Protein AF-S7VI00-F1 (afdb_monomer_lite)

Sequence (117 aa):
MAYRNYVTNAVLELLEKEERNSQISEIVELGINHEQQHQELLVYDIKYILGNQPTFPKYGDSFGTKAEKTIEEWLEVSEGIKQIGFAGDGFSYDNELGKHRVFLEPYSISKKPCDQC

pLDDT: mean 91.1, std 9.56, range [43.72, 98.31]

Structure (mmCIF, N/CA/C/O backbone):
data_AF-S7VI00-F1
#
_entry.id   AF-S7VI00-F1
#
loop_
_atom_site.group_PDB
_atom_site.id
_atom_site.type_symbol
_atom_site.label_atom_id
_atom_site.label_alt_id
_atom_site.label_comp_id
_atom_site.label_asym_id
_atom_site.label_entity_id
_atom_site.label_seq_id
_atom_site.pdbx_PDB_ins_code
_atom_site.Cartn_x
_atom_site.Cartn_y
_atom_site.Cartn_z
_atom_site.occupancy
_atom_site.B_iso_or_equiv
_atom_site.auth_seq_id
_atom_site.auth_comp_id
_atom_site.auth_asym_id
_atom_site.auth_atom_id
_atom_site.pdbx_PDB_model_num
ATOM 1 N N . MET A 1 1 ? 8.977 17.157 15.064 1.00 87.81 1 MET A N 1
ATOM 2 C CA . MET A 1 1 ? 8.589 15.985 15.885 1.00 87.81 1 MET A CA 1
ATOM 3 C C . MET A 1 1 ? 7.469 16.251 16.889 1.00 87.81 1 MET A C 1
ATOM 5 O O . MET A 1 1 ? 6.670 15.349 17.076 1.00 87.81 1 MET A O 1
ATOM 9 N N . ALA A 1 2 ? 7.346 17.441 17.500 1.00 96.62 2 ALA A N 1
ATOM 10 C CA . ALA A 1 2 ? 6.310 17.714 18.513 1.00 96.62 2 ALA A CA 1
ATOM 11 C C . ALA A 1 2 ? 4.873 17.350 18.077 1.00 96.62 2 ALA A C 1
ATOM 13 O O . ALA A 1 2 ? 4.152 16.716 18.839 1.00 96.62 2 ALA A O 1
ATOM 14 N N . TYR A 1 3 ? 4.495 17.670 16.833 1.00 97.38 3 TYR A N 1
ATOM 15 C CA . TYR A 1 3 ? 3.190 17.299 16.273 1.00 97.38 3 TYR A CA 1
ATOM 16 C C . TYR A 1 3 ? 2.974 15.778 16.205 1.00 97.38 3 TYR A C 1
ATOM 18 O O . TYR A 1 3 ? 1.966 15.294 16.708 1.00 97.38 3 TYR A O 1
ATOM 26 N N . ARG A 1 4 ? 3.938 15.016 15.659 1.00 96.94 4 ARG A N 1
ATOM 27 C CA . ARG A 1 4 ? 3.843 13.545 15.584 1.00 96.94 4 ARG A CA 1
ATOM 28 C C . ARG A 1 4 ? 3.681 12.935 16.972 1.00 96.94 4 ARG A C 1
ATOM 30 O O . ARG A 1 4 ? 2.772 12.147 17.170 1.00 96.94 4 ARG A O 1
ATOM 37 N N . ASN A 1 5 ? 4.493 13.366 17.937 1.00 97.81 5 ASN A N 1
ATOM 38 C CA . ASN A 1 5 ? 4.416 12.857 19.309 1.00 97.81 5 ASN A CA 1
ATOM 39 C C . ASN A 1 5 ? 3.051 13.141 19.951 1.00 97.81 5 ASN A C 1
ATOM 41 O O . ASN A 1 5 ? 2.483 12.265 20.594 1.00 97.81 5 ASN A O 1
ATOM 45 N N . TYR A 1 6 ? 2.518 14.351 19.758 1.00 98.31 6 TYR A N 1
ATOM 46 C CA . TYR A 1 6 ? 1.193 14.716 20.255 1.00 98.31 6 TYR A CA 1
ATOM 47 C C . TYR A 1 6 ? 0.094 13.828 19.655 1.00 98.31 6 TYR A C 1
ATOM 49 O O . TYR A 1 6 ? -0.696 13.255 20.401 1.00 98.31 6 TYR A O 1
ATOM 57 N N . VAL A 1 7 ? 0.078 13.666 18.326 1.00 97.56 7 VAL A N 1
ATOM 58 C CA . VAL A 1 7 ? -0.916 12.830 17.635 1.00 97.56 7 VAL A CA 1
ATOM 59 C C . VAL A 1 7 ? -0.788 11.366 18.052 1.00 97.56 7 VAL A C 1
ATOM 61 O O . VAL A 1 7 ? -1.797 10.743 18.356 1.00 97.56 7 VAL A O 1
ATOM 64 N N . THR A 1 8 ? 0.431 10.825 18.130 1.00 96.75 8 THR A N 1
ATOM 65 C CA . THR A 1 8 ? 0.669 9.447 18.582 1.00 96.75 8 THR A CA 1
ATOM 66 C C . THR A 1 8 ? 0.100 9.212 19.976 1.00 96.75 8 THR A C 1
ATOM 68 O O . THR A 1 8 ? -0.644 8.256 20.160 1.00 96.75 8 THR A O 1
ATOM 71 N N . ASN A 1 9 ? 0.382 10.094 20.937 1.00 97.69 9 ASN A N 1
ATOM 72 C CA . ASN A 1 9 ? -0.144 9.943 22.293 1.00 97.69 9 ASN A CA 1
ATOM 73 C C . ASN A 1 9 ? -1.678 10.012 22.317 1.00 97.69 9 ASN A C 1
ATOM 75 O O . ASN A 1 9 ? -2.312 9.180 22.955 1.00 97.69 9 ASN A O 1
ATOM 79 N N . ALA A 1 10 ? -2.280 10.945 21.572 1.00 97.31 10 ALA A N 1
ATOM 80 C CA . ALA A 1 10 ? -3.734 11.067 21.496 1.00 97.31 10 ALA A CA 1
ATOM 81 C C . ALA A 1 10 ? -4.404 9.833 20.860 1.00 97.31 10 ALA A C 1
ATOM 83 O O . ALA A 1 10 ? -5.457 9.402 21.324 1.00 97.31 10 ALA A O 1
ATOM 84 N N . VAL A 1 11 ? -3.794 9.245 19.823 1.00 95.75 11 VAL A N 1
ATOM 85 C CA . VAL A 1 11 ? -4.288 8.010 19.189 1.00 95.75 11 VAL A CA 1
ATOM 86 C C . VAL A 1 11 ? -4.160 6.818 20.138 1.00 95.75 11 VAL A C 1
ATOM 88 O O . VAL A 1 11 ? -5.091 6.025 20.226 1.00 95.75 11 VAL A O 1
ATOM 91 N N . LEU A 1 12 ? -3.057 6.704 20.884 1.00 96.06 12 LEU A N 1
ATOM 92 C CA . LEU A 1 12 ? -2.889 5.648 21.888 1.00 96.06 12 LEU A CA 1
ATOM 93 C C . LEU A 1 12 ? -3.945 5.756 22.997 1.00 96.06 12 LEU A C 1
ATOM 95 O O . LEU A 1 12 ? -4.623 4.775 23.284 1.00 96.06 12 LEU A O 1
ATOM 99 N N . GLU A 1 13 ? -4.158 6.953 23.551 1.00 96.81 13 GLU A N 1
ATOM 100 C CA . GLU A 1 13 ? -5.208 7.185 24.551 1.00 96.81 13 GLU A CA 1
ATOM 101 C C . GLU A 1 13 ? -6.617 6.886 24.014 1.00 96.81 13 GLU A C 1
ATOM 103 O O . GLU A 1 13 ? -7.478 6.413 24.757 1.00 96.81 13 GLU A O 1
ATOM 108 N N . LEU A 1 14 ? -6.879 7.184 22.736 1.00 95.69 14 LEU A N 1
ATOM 109 C CA . LEU A 1 14 ? -8.150 6.867 22.084 1.00 95.69 14 LEU A CA 1
ATOM 110 C C . LEU A 1 14 ? -8.355 5.351 21.985 1.00 95.69 14 LEU A C 1
ATOM 112 O O . LEU A 1 14 ? -9.430 4.865 22.326 1.00 95.69 14 LEU A O 1
ATOM 116 N N . LEU A 1 15 ? -7.328 4.615 21.555 1.00 94.56 15 LEU A N 1
ATOM 117 C CA . LEU A 1 15 ? -7.378 3.158 21.425 1.00 94.56 15 LEU A CA 1
ATOM 118 C C . LEU A 1 15 ? -7.571 2.461 22.777 1.00 94.56 15 LEU A C 1
ATOM 120 O O . LEU A 1 15 ? -8.304 1.480 22.850 1.00 94.56 15 LEU A O 1
ATOM 124 N N . GLU A 1 16 ? -6.972 2.984 23.850 1.00 94.38 16 GLU A N 1
ATOM 125 C CA . GLU A 1 16 ? -7.185 2.471 25.210 1.00 94.38 16 GLU A CA 1
ATOM 126 C C . GLU A 1 16 ? -8.624 2.690 25.701 1.00 94.38 16 GLU A C 1
ATOM 128 O O . GLU A 1 16 ? -9.198 1.824 26.359 1.00 94.38 16 GLU A O 1
ATOM 133 N N . LYS A 1 17 ? -9.226 3.847 25.396 1.00 94.75 17 LYS A N 1
ATOM 134 C CA . LYS A 1 17 ? -10.591 4.182 25.838 1.00 94.75 17 LYS A CA 1
ATOM 135 C C . LYS A 1 17 ? -11.670 3.467 25.028 1.00 94.75 17 LYS A C 1
ATOM 137 O O . LYS A 1 17 ? -12.690 3.075 25.588 1.00 94.75 17 LYS A O 1
ATOM 142 N N . GLU A 1 18 ? -11.452 3.304 23.728 1.00 93.25 18 GLU A N 1
ATOM 143 C CA . GLU A 1 18 ? -12.441 2.807 22.767 1.00 93.25 18 GLU A CA 1
ATOM 144 C C . GLU A 1 18 ? -12.084 1.411 22.224 1.00 93.25 18 GLU A C 1
ATOM 146 O O . GLU A 1 18 ? -12.421 1.075 21.092 1.00 93.25 18 GLU A O 1
ATOM 151 N N . GLU A 1 19 ? -11.423 0.570 23.027 1.00 84.06 19 GLU A N 1
ATOM 152 C CA . GLU A 1 19 ? -10.858 -0.734 22.621 1.00 84.06 19 GLU A CA 1
ATOM 153 C C . GLU A 1 19 ? -11.841 -1.649 21.855 1.00 84.06 19 GLU A C 1
ATOM 155 O O . GLU A 1 19 ? -11.441 -2.445 21.010 1.00 84.06 19 GLU A O 1
ATOM 160 N N . ARG A 1 20 ? -13.149 -1.546 22.128 1.00 87.88 20 ARG A N 1
ATOM 161 C CA . ARG A 1 20 ? -14.193 -2.392 21.514 1.00 87.88 20 ARG A CA 1
ATOM 162 C C . ARG A 1 20 ? -14.878 -1.760 20.300 1.00 87.88 20 ARG A C 1
ATOM 164 O O . ARG A 1 20 ? -15.837 -2.332 19.783 1.00 87.88 20 ARG A O 1
ATOM 171 N N . ASN A 1 21 ? -14.440 -0.582 19.870 1.00 93.00 21 ASN A N 1
ATOM 172 C CA . ASN A 1 21 ? -15.029 0.136 18.751 1.00 93.00 21 ASN A CA 1
ATOM 173 C C . ASN A 1 21 ? -14.341 -0.256 17.435 1.00 93.00 21 ASN A C 1
ATOM 175 O O . ASN A 1 21 ? -13.300 0.296 17.077 1.00 93.00 21 ASN A O 1
ATOM 179 N N . SER A 1 22 ? -14.950 -1.187 16.694 1.00 91.25 22 SER A N 1
ATOM 180 C CA . SER A 1 22 ? -14.385 -1.693 15.435 1.00 91.25 22 SER A CA 1
ATOM 181 C C . SER A 1 22 ? -14.162 -0.600 14.389 1.00 91.25 22 SER A C 1
ATOM 183 O O . SER A 1 22 ? -13.176 -0.659 13.665 1.00 91.25 22 SER A O 1
ATOM 185 N N . GLN A 1 23 ? -15.004 0.438 14.349 1.00 94.50 23 GLN A N 1
ATOM 186 C CA . GLN A 1 23 ? -14.854 1.532 13.383 1.00 94.50 23 GLN A CA 1
ATOM 187 C C . GLN A 1 23 ? -13.558 2.317 13.607 1.00 94.50 23 GLN A C 1
ATOM 189 O O . GLN A 1 23 ? -12.906 2.731 12.651 1.00 94.50 23 GLN A O 1
ATOM 194 N N . ILE A 1 24 ? -13.165 2.518 14.869 1.00 94.94 24 ILE A N 1
ATOM 195 C CA . ILE A 1 24 ? -11.903 3.191 15.195 1.00 94.94 24 ILE A CA 1
ATOM 196 C C . ILE A 1 24 ? -10.726 2.312 14.778 1.00 94.94 24 ILE A C 1
ATOM 198 O O . ILE A 1 24 ? -9.794 2.815 14.153 1.00 94.94 24 ILE A O 1
ATOM 202 N N . SER A 1 25 ? -10.777 1.010 15.068 1.00 92.56 25 SER A N 1
ATOM 203 C CA . SER A 1 25 ? -9.731 0.069 14.657 1.00 92.56 25 SER A CA 1
ATOM 204 C C . SER A 1 25 ? -9.563 0.019 13.135 1.00 92.56 25 SER A C 1
ATOM 206 O O . SER A 1 25 ? -8.435 0.119 12.660 1.00 92.56 25 SER A O 1
ATOM 208 N N . GLU A 1 26 ? -10.660 -0.044 12.375 1.00 93.62 26 GLU A N 1
ATOM 209 C CA . GLU A 1 26 ? -10.653 -0.043 10.904 1.00 93.62 26 GLU A CA 1
ATOM 210 C C . GLU A 1 26 ? -10.037 1.248 10.330 1.00 93.62 26 GLU A C 1
ATOM 212 O O . GLU A 1 26 ? -9.203 1.202 9.424 1.00 93.62 26 GLU A O 1
ATOM 217 N N . ILE A 1 27 ? -10.387 2.417 10.883 1.00 95.75 27 ILE A N 1
ATOM 218 C CA . ILE A 1 27 ? -9.817 3.706 10.451 1.00 95.75 27 ILE A CA 1
ATOM 219 C C . ILE A 1 27 ? -8.326 3.795 10.792 1.00 95.75 27 ILE A C 1
ATOM 221 O O . ILE A 1 27 ? -7.537 4.304 9.993 1.00 95.75 27 ILE A O 1
ATOM 225 N N . VAL A 1 28 ? -7.922 3.320 11.972 1.00 95.75 28 VAL A N 1
ATOM 226 C CA . VAL A 1 28 ? -6.510 3.302 12.371 1.00 95.75 28 VAL A CA 1
ATOM 227 C C . VAL A 1 28 ? -5.713 2.362 11.471 1.00 95.75 28 VAL A C 1
ATOM 229 O O . VAL A 1 28 ? -4.626 2.734 11.035 1.00 95.75 28 VAL A O 1
ATOM 232 N N . GLU A 1 29 ? -6.252 1.192 11.131 1.00 95.75 29 GLU A N 1
ATOM 233 C CA . GLU A 1 29 ? -5.624 0.262 10.191 1.00 95.75 29 GLU A CA 1
ATOM 234 C C . GLU A 1 29 ? -5.463 0.887 8.795 1.00 95.75 29 GLU A C 1
ATOM 236 O O . GLU A 1 29 ? -4.371 0.838 8.223 1.00 95.75 29 GLU A O 1
ATOM 241 N N . LEU A 1 30 ? -6.489 1.574 8.280 1.00 97.12 30 LEU A N 1
ATOM 242 C CA . LEU A 1 30 ? -6.383 2.355 7.042 1.00 97.12 30 LEU A CA 1
ATOM 243 C C . LEU A 1 30 ? -5.302 3.444 7.143 1.00 97.12 30 LEU A C 1
ATOM 245 O O . LEU A 1 30 ? -4.496 3.605 6.228 1.00 97.12 30 LEU A O 1
ATOM 249 N N . GLY A 1 31 ? -5.246 4.167 8.263 1.00 97.25 31 GLY A N 1
ATOM 250 C CA . GLY A 1 31 ? -4.239 5.199 8.515 1.00 97.25 31 GLY A CA 1
ATOM 251 C C . GLY A 1 31 ? -2.80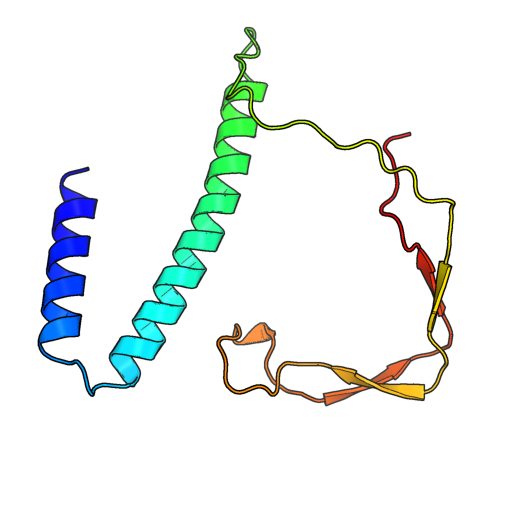9 4.652 8.565 1.00 97.25 31 GLY A C 1
ATOM 252 O O . GLY A 1 31 ? -1.888 5.289 8.053 1.00 97.25 31 GLY A O 1
ATOM 253 N N . ILE A 1 32 ? -2.616 3.455 9.126 1.00 96.94 32 ILE A N 1
ATOM 254 C CA . ILE A 1 32 ? -1.324 2.754 9.132 1.00 96.94 32 ILE A CA 1
ATOM 255 C C . ILE A 1 32 ? -0.901 2.410 7.702 1.00 96.94 32 ILE A C 1
ATOM 257 O O . ILE A 1 32 ? 0.240 2.676 7.324 1.00 96.94 32 ILE A O 1
ATOM 261 N N . ASN A 1 33 ? -1.812 1.861 6.899 1.00 97.81 33 ASN A N 1
ATOM 262 C CA . ASN A 1 33 ? -1.555 1.529 5.497 1.00 97.81 33 ASN A CA 1
ATOM 263 C C . ASN A 1 33 ? -1.249 2.786 4.652 1.00 97.81 33 ASN A C 1
ATOM 265 O O . ASN A 1 33 ? -0.309 2.789 3.858 1.00 97.81 33 ASN A O 1
ATOM 269 N N . HIS A 1 34 ? -1.946 3.896 4.901 1.00 97.56 34 HIS A N 1
ATOM 270 C CA . HIS A 1 34 ? -1.660 5.196 4.286 1.00 97.56 34 HIS A CA 1
ATOM 271 C C . HIS A 1 34 ? -0.269 5.747 4.662 1.00 97.56 34 HIS A C 1
ATOM 273 O O . HIS A 1 34 ? 0.465 6.236 3.803 1.00 97.56 34 HIS A O 1
ATOM 279 N N . GLU A 1 35 ? 0.154 5.637 5.926 1.00 97.81 35 GLU A N 1
ATOM 280 C CA . GLU A 1 35 ? 1.513 6.036 6.324 1.00 97.81 35 GLU A CA 1
ATOM 281 C C . GLU A 1 35 ? 2.579 5.139 5.666 1.00 97.81 35 GLU A C 1
ATOM 283 O O . GLU A 1 35 ? 3.645 5.638 5.311 1.00 97.81 35 GLU A O 1
ATOM 288 N N . GLN A 1 36 ? 2.309 3.844 5.444 1.00 97.62 36 GLN A N 1
ATOM 289 C CA . GLN A 1 36 ? 3.212 2.967 4.681 1.00 97.62 36 GLN A CA 1
ATOM 290 C C . GLN A 1 36 ? 3.363 3.429 3.222 1.00 97.62 36 GLN A C 1
ATOM 292 O O . GLN A 1 36 ? 4.484 3.467 2.713 1.00 97.62 36 GLN A O 1
ATOM 297 N N . GLN A 1 37 ? 2.281 3.872 2.571 1.00 97.56 37 GLN A N 1
ATOM 298 C CA . GLN A 1 37 ? 2.369 4.493 1.240 1.00 97.56 37 GLN A CA 1
ATOM 299 C C . GLN A 1 37 ? 3.221 5.771 1.270 1.00 97.56 37 GLN A C 1
ATOM 301 O O . GLN A 1 37 ? 4.090 5.968 0.420 1.00 97.56 37 GLN A O 1
ATOM 306 N N . HIS A 1 38 ? 3.045 6.626 2.283 1.00 97.56 38 HIS A N 1
ATOM 307 C CA . HIS A 1 38 ? 3.902 7.800 2.460 1.00 97.56 38 HIS A CA 1
ATOM 308 C C . HIS A 1 38 ? 5.369 7.451 2.730 1.00 97.56 38 HIS A C 1
ATOM 310 O O . HIS A 1 38 ? 6.244 8.212 2.322 1.00 97.56 38 HIS A O 1
ATOM 316 N N . GLN A 1 39 ? 5.666 6.325 3.386 1.00 96.75 39 GLN A N 1
ATOM 317 C CA . GLN A 1 39 ? 7.043 5.858 3.568 1.00 96.75 39 GLN A CA 1
ATOM 318 C C . GLN A 1 39 ? 7.694 5.498 2.229 1.00 96.75 39 GLN A C 1
ATOM 320 O O . GLN A 1 39 ? 8.845 5.873 2.007 1.00 96.75 39 GLN A O 1
ATOM 325 N N . GLU A 1 40 ? 6.969 4.835 1.324 1.00 96.56 40 GLU A N 1
ATOM 326 C CA . GLU A 1 40 ? 7.456 4.567 -0.034 1.00 96.56 40 GLU A CA 1
ATOM 327 C C . GLU A 1 40 ? 7.701 5.875 -0.805 1.00 96.56 40 GLU A C 1
ATOM 329 O O . GLU A 1 40 ? 8.789 6.084 -1.348 1.00 96.56 40 GLU A O 1
ATOM 334 N N . LEU A 1 41 ? 6.738 6.803 -0.776 1.00 97.44 41 LEU A N 1
ATOM 335 C CA . LEU A 1 41 ? 6.875 8.113 -1.423 1.00 97.44 41 LEU A CA 1
ATOM 336 C C . LEU A 1 41 ? 8.064 8.908 -0.878 1.00 97.44 41 LEU A C 1
ATOM 338 O O . LEU A 1 41 ? 8.841 9.461 -1.651 1.00 97.44 41 LEU A O 1
ATOM 342 N N . LEU A 1 42 ? 8.265 8.905 0.440 1.00 95.38 42 LEU A N 1
ATOM 343 C CA . LEU A 1 42 ? 9.393 9.578 1.076 1.00 95.38 42 LEU A CA 1
ATOM 344 C C . LEU A 1 42 ? 10.736 9.047 0.555 1.00 95.38 42 LEU A C 1
ATOM 346 O O . LEU A 1 42 ? 11.668 9.828 0.359 1.00 95.38 42 LEU A O 1
ATOM 350 N N . VAL A 1 43 ? 10.848 7.738 0.302 1.00 92.75 43 VAL A N 1
ATOM 351 C CA . VAL A 1 43 ? 12.059 7.141 -0.284 1.00 92.75 43 VAL A CA 1
ATOM 352 C C . VAL A 1 43 ? 12.288 7.657 -1.706 1.00 92.75 43 VAL A C 1
ATOM 354 O O . VAL A 1 43 ? 13.418 8.023 -2.045 1.00 92.75 43 VAL A O 1
ATOM 357 N N . TYR A 1 44 ? 11.242 7.727 -2.533 1.00 93.56 44 TYR A N 1
ATOM 358 C CA . TYR A 1 44 ? 11.347 8.275 -3.888 1.00 93.56 44 TYR A CA 1
ATOM 359 C C . TYR A 1 44 ? 11.708 9.760 -3.889 1.00 93.56 44 TYR A C 1
ATOM 361 O O . TYR A 1 44 ? 12.605 10.166 -4.632 1.00 93.56 44 TYR A O 1
ATOM 369 N N . ASP A 1 45 ? 11.096 10.545 -3.010 1.00 96.19 45 ASP A N 1
ATOM 370 C CA . ASP A 1 45 ? 11.356 11.975 -2.884 1.00 96.19 45 ASP A CA 1
ATOM 371 C C . ASP A 1 45 ? 12.791 12.244 -2.425 1.00 96.19 45 ASP A C 1
ATOM 373 O O . ASP A 1 45 ? 13.495 13.051 -3.032 1.00 96.19 45 ASP A O 1
ATOM 377 N N . ILE A 1 46 ? 13.278 11.520 -1.409 1.00 94.12 46 ILE A N 1
ATOM 378 C CA . ILE A 1 46 ? 14.676 11.614 -0.963 1.00 94.12 46 ILE A CA 1
ATOM 379 C C . ILE A 1 46 ? 15.621 11.261 -2.115 1.00 94.12 46 ILE A C 1
ATOM 381 O O . ILE A 1 46 ? 16.577 11.997 -2.373 1.00 94.12 46 ILE A O 1
ATOM 385 N N . LYS A 1 47 ? 15.351 10.169 -2.843 1.00 91.81 47 LYS A N 1
ATOM 386 C CA . LYS A 1 47 ? 16.165 9.763 -3.995 1.00 91.81 47 LYS A CA 1
ATOM 387 C C . LYS A 1 47 ? 16.197 10.850 -5.069 1.00 91.81 47 LYS A C 1
ATOM 389 O O . LYS A 1 47 ? 17.271 11.145 -5.587 1.00 91.81 47 LYS A O 1
ATOM 394 N N . TYR A 1 48 ? 15.056 11.455 -5.389 1.00 94.56 48 TYR A N 1
ATOM 395 C CA . TYR A 1 48 ? 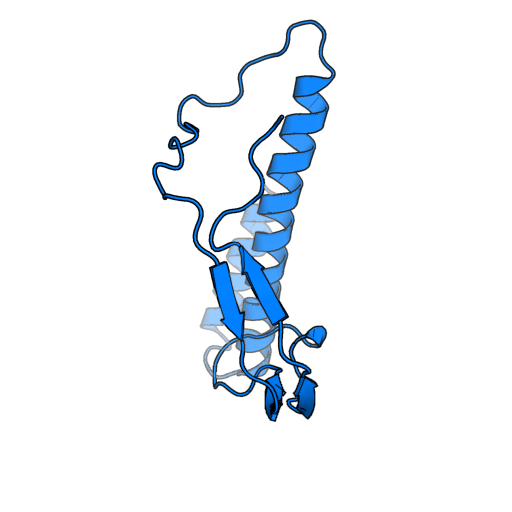14.976 12.534 -6.369 1.00 94.56 48 TYR A CA 1
ATOM 396 C C . TYR A 1 48 ? 15.737 13.781 -5.903 1.00 94.56 48 TYR A C 1
ATOM 398 O O . TYR A 1 48 ? 16.571 14.304 -6.641 1.00 94.56 48 TYR A O 1
ATOM 406 N N . ILE A 1 49 ? 15.506 14.240 -4.670 1.00 95.06 49 ILE A N 1
ATOM 407 C CA . ILE A 1 49 ? 16.150 15.437 -4.112 1.00 95.06 49 ILE A CA 1
ATOM 408 C C . ILE A 1 49 ? 17.673 15.286 -4.128 1.00 95.06 49 ILE A C 1
ATOM 410 O O . ILE A 1 49 ? 18.377 16.175 -4.611 1.00 95.06 49 ILE A O 1
ATOM 414 N N . LEU A 1 50 ? 18.182 14.154 -3.633 1.00 94.19 50 LEU A N 1
ATOM 415 C CA . LEU A 1 50 ? 19.617 13.891 -3.540 1.00 94.19 50 LEU A CA 1
ATOM 416 C C . LEU A 1 50 ? 20.242 13.580 -4.907 1.00 94.19 50 LEU A C 1
ATOM 418 O O . LEU A 1 50 ? 21.358 14.014 -5.177 1.00 94.19 50 LEU A O 1
ATOM 422 N N . GLY A 1 51 ? 19.517 12.896 -5.795 1.00 92.81 51 GLY A N 1
ATOM 423 C CA . GLY A 1 51 ? 19.968 12.585 -7.154 1.00 92.81 51 GLY A CA 1
ATOM 424 C C . GLY A 1 51 ? 20.086 13.805 -8.072 1.00 92.81 51 GLY A C 1
ATOM 425 O O . GLY A 1 51 ? 20.798 13.742 -9.067 1.00 92.81 51 GLY A O 1
ATOM 426 N N . ASN A 1 52 ? 19.434 14.921 -7.737 1.00 93.88 52 ASN A N 1
ATOM 427 C CA . ASN A 1 52 ? 19.569 16.189 -8.460 1.00 93.88 52 ASN A CA 1
ATOM 428 C C . ASN A 1 52 ? 20.647 17.118 -7.869 1.00 93.88 52 ASN A C 1
ATOM 430 O O . ASN A 1 52 ? 20.852 18.219 -8.381 1.00 93.88 52 ASN A O 1
ATOM 434 N N . GLN A 1 53 ? 21.341 16.714 -6.798 1.00 94.12 53 GLN A N 1
ATOM 435 C CA . GLN A 1 53 ? 22.464 17.487 -6.267 1.00 94.12 53 GLN A CA 1
ATOM 436 C C . GLN A 1 53 ? 23.760 17.157 -7.025 1.00 94.12 53 GLN A C 1
ATOM 438 O O . GLN A 1 53 ? 24.064 15.978 -7.205 1.00 94.12 53 GLN A O 1
ATOM 443 N N . PRO A 1 54 ? 24.596 18.154 -7.380 1.00 93.94 54 PRO A N 1
ATOM 444 C CA . PRO A 1 54 ? 25.856 17.920 -8.100 1.00 93.94 54 PRO A CA 1
ATOM 445 C C . PRO A 1 54 ? 26.836 16.984 -7.382 1.00 93.94 54 PRO A C 1
ATOM 447 O O . PRO A 1 54 ? 27.713 16.395 -8.006 1.00 93.94 54 PRO A O 1
ATOM 450 N N . THR A 1 55 ? 26.715 16.878 -6.059 1.00 93.31 55 THR A N 1
ATOM 451 C CA . THR A 1 55 ? 27.584 16.062 -5.208 1.00 93.31 55 THR A CA 1
ATOM 452 C C . THR A 1 55 ? 27.134 14.607 -5.090 1.00 93.31 55 THR A C 1
ATOM 454 O O . THR A 1 55 ? 27.857 13.832 -4.470 1.00 93.31 55 THR A O 1
ATOM 457 N N . PHE A 1 56 ? 25.971 14.241 -5.653 1.00 88.75 56 PHE A N 1
ATOM 458 C CA . PHE A 1 56 ? 25.367 12.902 -5.588 1.00 88.75 56 PHE A CA 1
ATOM 459 C C . PHE A 1 56 ? 25.550 12.220 -4.219 1.00 88.75 56 PHE A C 1
ATOM 461 O O . PHE A 1 56 ? 26.165 11.152 -4.124 1.00 88.75 56 PHE A O 1
ATOM 468 N N . PRO A 1 57 ? 25.078 12.854 -3.128 1.00 91.81 57 PRO A N 1
ATOM 469 C CA . PRO A 1 57 ? 25.302 12.350 -1.785 1.00 91.81 57 PRO A CA 1
ATOM 470 C C . PRO A 1 57 ? 24.677 10.963 -1.622 1.00 91.81 57 PRO A C 1
ATOM 472 O O . PRO A 1 57 ? 23.525 10.722 -1.988 1.00 91.81 57 PRO A O 1
ATOM 475 N N . LYS A 1 58 ? 25.446 10.045 -1.037 1.00 88.81 58 LYS A N 1
ATOM 476 C CA . LYS A 1 58 ? 24.993 8.684 -0.754 1.00 88.81 58 LYS A CA 1
ATOM 477 C C . LYS A 1 58 ? 24.018 8.685 0.427 1.00 88.81 58 LYS A C 1
ATOM 479 O O . LYS A 1 58 ? 24.338 9.217 1.489 1.00 88.81 58 LYS A O 1
ATOM 484 N N . TYR A 1 59 ? 22.859 8.051 0.259 1.00 87.81 59 TYR A N 1
ATOM 485 C CA . TYR A 1 59 ? 21.879 7.843 1.325 1.00 87.81 59 TYR A CA 1
ATOM 486 C C . TYR A 1 59 ? 21.859 6.373 1.757 1.00 87.81 59 TYR A C 1
ATOM 488 O O . TYR A 1 59 ? 21.325 5.519 1.052 1.00 87.81 59 TYR A O 1
ATOM 496 N N . GLY A 1 60 ? 22.448 6.095 2.922 1.00 85.12 60 GLY A N 1
ATOM 497 C CA . GLY A 1 60 ? 22.526 4.753 3.501 1.00 85.12 60 GLY A CA 1
ATOM 498 C C . GLY A 1 60 ? 23.512 3.811 2.795 1.00 85.12 60 GLY A C 1
ATOM 499 O O . GLY A 1 60 ? 23.928 4.028 1.659 1.00 85.12 60 GLY A O 1
ATOM 500 N N . ASP A 1 61 ? 23.881 2.735 3.491 1.00 78.38 61 ASP A N 1
ATOM 501 C CA . ASP A 1 61 ? 24.809 1.701 3.000 1.00 78.38 61 ASP A CA 1
ATOM 502 C C . ASP A 1 61 ? 24.148 0.316 2.869 1.00 78.38 61 ASP A C 1
ATOM 504 O O . ASP A 1 61 ? 24.793 -0.656 2.488 1.00 78.38 61 ASP A O 1
ATOM 508 N N . SER A 1 62 ? 22.857 0.215 3.194 1.00 70.25 62 SER A N 1
ATOM 509 C CA . SER A 1 62 ? 22.147 -1.051 3.414 1.00 70.25 62 SER A CA 1
ATOM 510 C C . SER A 1 62 ? 21.425 -1.615 2.188 1.00 70.25 62 SER A C 1
ATOM 512 O O . SER A 1 62 ? 20.906 -2.727 2.253 1.00 70.25 62 SER A O 1
ATOM 514 N N . PHE A 1 63 ? 21.376 -0.882 1.076 1.00 67.62 63 PHE A N 1
ATOM 515 C CA . PHE A 1 63 ? 20.669 -1.312 -0.129 1.00 67.62 63 PHE A CA 1
ATOM 516 C C . PHE A 1 63 ? 21.660 -1.849 -1.160 1.00 67.62 63 PHE A C 1
ATOM 518 O O . PHE A 1 63 ? 22.330 -1.092 -1.857 1.00 67.62 63 PHE A O 1
ATOM 525 N N . GLY A 1 64 ? 21.755 -3.174 -1.243 1.00 66.38 64 GLY A N 1
ATOM 526 C CA . GLY A 1 64 ? 22.412 -3.872 -2.343 1.00 66.38 64 GLY A CA 1
ATOM 527 C C . GLY A 1 64 ? 21.363 -4.558 -3.204 1.00 66.38 64 GLY A C 1
ATOM 528 O O . GLY A 1 64 ? 20.506 -5.272 -2.682 1.00 66.38 64 GLY A O 1
ATOM 529 N N . THR A 1 65 ? 21.425 -4.365 -4.519 1.00 68.81 65 THR A N 1
ATOM 530 C CA . THR A 1 65 ? 20.672 -5.209 -5.445 1.00 68.81 65 THR A CA 1
ATOM 531 C C . THR A 1 65 ? 21.270 -6.612 -5.390 1.00 68.81 65 THR A C 1
ATOM 533 O O . THR A 1 65 ? 22.483 -6.802 -5.507 1.00 68.81 65 THR A O 1
ATOM 536 N N . LYS A 1 66 ? 20.435 -7.626 -5.151 1.00 72.81 66 LYS A N 1
ATOM 537 C CA . LYS A 1 66 ? 20.866 -9.010 -5.350 1.00 72.81 66 LYS A CA 1
ATOM 538 C C . LYS A 1 66 ? 20.815 -9.267 -6.847 1.00 72.81 66 LYS A C 1
ATOM 540 O O . LYS A 1 66 ? 19.788 -9.014 -7.463 1.00 72.81 66 LYS A O 1
ATOM 545 N N . ALA A 1 67 ? 21.922 -9.739 -7.415 1.00 71.62 67 ALA A N 1
ATOM 546 C CA . ALA A 1 67 ? 21.917 -10.196 -8.795 1.00 71.62 67 ALA A CA 1
ATOM 547 C C . ALA A 1 67 ? 20.888 -11.325 -8.929 1.00 71.62 67 ALA A C 1
ATOM 549 O O . ALA A 1 67 ? 20.984 -12.333 -8.218 1.00 71.62 67 ALA A O 1
ATOM 550 N N . GLU A 1 68 ? 19.914 -11.130 -9.811 1.00 71.62 68 GLU A N 1
ATOM 551 C CA . GLU A 1 68 ? 18.922 -12.139 -10.146 1.00 71.62 68 GLU A CA 1
ATOM 552 C C . GLU A 1 68 ? 19.644 -13.263 -10.901 1.00 71.62 68 GLU A C 1
ATOM 554 O O . GLU A 1 68 ? 20.225 -13.053 -11.963 1.00 71.62 68 GLU A O 1
ATOM 559 N N . LYS A 1 69 ? 19.712 -14.455 -10.301 1.00 69.69 69 LYS A N 1
ATOM 560 C CA . LYS A 1 69 ? 20.415 -15.622 -10.876 1.00 69.69 69 LYS A CA 1
ATOM 561 C C . LYS A 1 69 ? 19.469 -16.581 -11.595 1.00 69.69 69 LYS A C 1
ATOM 563 O O . LYS A 1 69 ? 19.875 -17.685 -11.957 1.00 69.69 69 LYS A O 1
ATOM 568 N N . THR A 1 70 ? 18.210 -16.190 -11.748 1.00 69.81 70 THR A N 1
ATOM 569 C CA . THR A 1 70 ? 17.161 -17.049 -12.283 1.00 69.81 70 THR A CA 1
ATOM 570 C C . THR A 1 70 ? 17.277 -17.128 -13.803 1.00 69.81 70 THR A C 1
ATOM 572 O O . THR A 1 70 ? 17.422 -16.119 -14.493 1.00 69.81 70 THR A O 1
ATOM 575 N N . ILE A 1 71 ? 17.249 -18.355 -14.322 1.00 73.62 71 ILE A N 1
ATOM 576 C CA . ILE A 1 71 ? 17.207 -18.631 -15.760 1.00 73.62 71 ILE A CA 1
ATOM 577 C C . ILE A 1 71 ? 15.893 -18.062 -16.305 1.00 73.62 71 ILE A C 1
ATOM 579 O O . ILE A 1 71 ? 14.883 -18.042 -15.607 1.00 73.62 71 ILE A O 1
ATOM 583 N N . GLU A 1 72 ? 15.904 -17.557 -17.535 1.00 74.75 72 GLU A N 1
ATOM 584 C CA . GLU A 1 72 ? 14.704 -17.009 -18.162 1.00 74.75 72 GLU A CA 1
ATOM 585 C C . GLU A 1 72 ? 13.618 -18.083 -18.286 1.00 74.75 72 GLU A C 1
ATOM 587 O O . GLU A 1 72 ? 13.699 -18.990 -19.112 1.00 74.75 72 GLU A O 1
ATOM 592 N N . GLU A 1 73 ? 12.618 -17.983 -17.415 1.00 88.31 73 GLU A N 1
ATOM 593 C CA . GLU A 1 73 ? 11.488 -18.894 -17.327 1.00 88.31 73 GLU A CA 1
ATOM 594 C C . GLU A 1 73 ? 10.187 -18.113 -17.472 1.00 88.31 73 GLU A C 1
ATOM 596 O O . GLU A 1 73 ? 10.017 -17.029 -16.908 1.00 88.31 73 GLU A O 1
ATOM 601 N N . TRP A 1 74 ? 9.241 -18.712 -18.184 1.00 93.00 74 TRP A N 1
ATOM 602 C CA . TRP A 1 74 ? 7.914 -18.159 -18.397 1.00 93.00 74 TRP A CA 1
ATOM 603 C C . TRP A 1 74 ? 6.890 -18.903 -17.538 1.00 93.00 74 TRP A C 1
ATOM 605 O O . TRP A 1 74 ? 6.930 -20.127 -17.393 1.00 93.00 74 TRP A O 1
ATOM 615 N N . LEU A 1 75 ? 5.993 -18.147 -16.909 1.00 94.06 75 LEU A N 1
ATOM 616 C CA . LEU A 1 75 ? 4.808 -18.660 -16.245 1.00 94.06 75 LEU A CA 1
ATOM 617 C C . LEU A 1 75 ? 3.674 -18.702 -17.267 1.00 94.06 75 LEU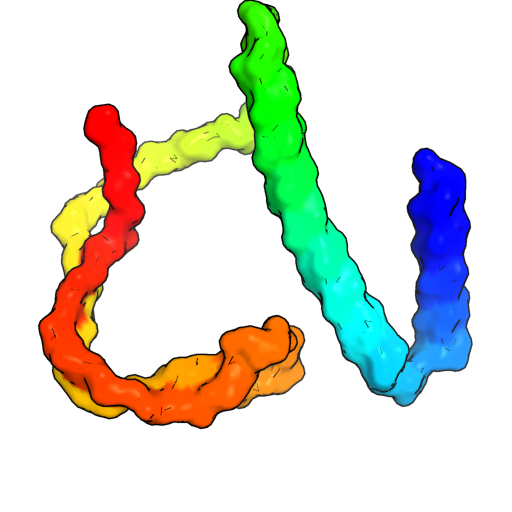 A C 1
ATOM 619 O O . LEU A 1 75 ? 3.120 -17.663 -17.626 1.00 94.06 75 LEU A O 1
ATOM 623 N N . GLU A 1 76 ? 3.341 -19.908 -17.709 1.00 96.88 76 GLU A N 1
ATOM 624 C CA . GLU A 1 76 ? 2.205 -20.154 -18.593 1.00 96.88 76 GLU A CA 1
ATOM 625 C C . GLU A 1 76 ? 0.893 -20.076 -17.807 1.00 96.88 76 GLU A C 1
ATOM 627 O O . GLU A 1 76 ? 0.700 -20.775 -16.807 1.00 96.88 76 GLU A O 1
ATOM 632 N N . VAL A 1 77 ? -0.029 -19.240 -18.275 1.00 96.38 77 VAL A N 1
ATOM 633 C CA . VAL A 1 77 ? -1.381 -19.116 -17.735 1.00 96.38 77 VAL A CA 1
ATOM 634 C C . VAL A 1 77 ? -2.354 -19.676 -18.761 1.00 96.38 77 VAL A C 1
ATOM 636 O O . VAL A 1 77 ? -2.519 -19.140 -19.854 1.00 96.38 77 VAL A O 1
ATOM 639 N N . SER A 1 78 ? -3.005 -20.781 -18.395 1.00 96.88 78 SER A N 1
ATOM 640 C CA . SER A 1 78 ? -4.003 -21.425 -19.245 1.00 96.88 78 SER A CA 1
ATOM 641 C C . SER A 1 78 ? -5.241 -20.549 -19.422 1.00 96.88 78 SER A C 1
ATOM 643 O O . SER A 1 78 ? -5.646 -19.833 -18.496 1.00 96.88 78 SER A O 1
ATOM 645 N N . GLU A 1 79 ? -5.907 -20.729 -20.559 1.00 97.38 79 GLU A N 1
ATOM 646 C CA . GLU A 1 79 ? -7.198 -20.109 -20.828 1.00 97.38 79 GLU A CA 1
ATOM 647 C C . GLU A 1 79 ? -8.251 -20.443 -19.758 1.00 97.38 79 GLU A C 1
ATOM 649 O O . GLU A 1 79 ? -8.175 -21.461 -19.053 1.00 97.38 79 GLU A O 1
ATOM 654 N N . GLY A 1 80 ? -9.257 -19.577 -19.650 1.00 97.25 80 GLY A N 1
ATOM 655 C CA . GLY A 1 80 ? -10.465 -19.839 -18.878 1.00 97.25 80 GLY A CA 1
ATOM 656 C C . GLY A 1 80 ? -10.879 -18.699 -17.957 1.00 97.25 80 GLY A C 1
ATOM 657 O O . GLY A 1 80 ? -10.294 -17.618 -17.925 1.00 97.25 80 GLY A O 1
ATOM 658 N N . ILE A 1 81 ? -11.932 -18.956 -17.182 1.00 97.31 81 ILE A N 1
ATOM 659 C CA . ILE A 1 81 ? -12.471 -17.986 -16.229 1.00 97.31 81 ILE A CA 1
ATOM 660 C C . ILE A 1 81 ? -11.628 -18.002 -14.953 1.00 97.31 81 ILE A C 1
ATOM 662 O O . ILE A 1 81 ? -11.535 -19.029 -14.277 1.00 97.31 81 ILE A O 1
ATOM 666 N N . LYS A 1 82 ? -11.063 -16.851 -14.589 1.00 96.00 82 LYS A N 1
ATOM 667 C CA . LYS A 1 82 ? -10.384 -16.619 -13.310 1.00 96.00 82 LYS A CA 1
ATOM 668 C C . LYS A 1 82 ? -11.213 -15.683 -12.433 1.00 96.00 82 LYS A C 1
ATOM 670 O O . LYS A 1 82 ? -12.032 -14.904 -12.923 1.00 96.00 82 LYS A O 1
ATOM 675 N N . GLN A 1 83 ? -11.016 -15.786 -11.122 1.00 96.00 83 GLN A N 1
ATOM 676 C CA . GLN A 1 83 ? -11.583 -14.854 -10.150 1.00 96.00 83 GLN A CA 1
ATOM 677 C C . GLN A 1 83 ? -10.480 -13.924 -9.658 1.00 96.00 83 GLN A C 1
ATOM 679 O O . GLN A 1 83 ? -9.437 -14.408 -9.223 1.00 96.00 83 GLN A O 1
ATOM 684 N N . ILE A 1 84 ? -10.729 -12.619 -9.717 1.00 96.31 84 ILE A N 1
ATOM 685 C CA . ILE A 1 84 ? -9.823 -11.577 -9.222 1.00 96.31 84 ILE A CA 1
ATOM 686 C C . ILE A 1 84 ? -10.576 -10.647 -8.269 1.00 96.31 84 ILE A C 1
ATOM 688 O O . ILE A 1 84 ? -11.807 -10.597 -8.314 1.00 96.31 84 ILE A O 1
ATOM 692 N N . GLY A 1 85 ? -9.835 -9.922 -7.434 1.00 95.94 85 GLY A N 1
ATOM 693 C CA . GLY A 1 85 ? -10.366 -9.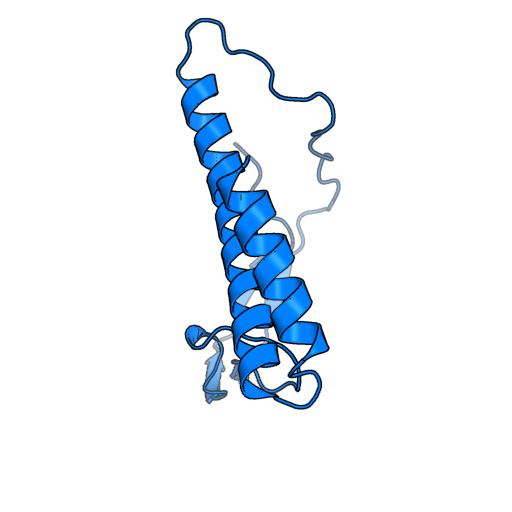068 -6.371 1.00 95.94 85 GLY A CA 1
ATOM 694 C C . GLY A 1 85 ? -10.315 -9.741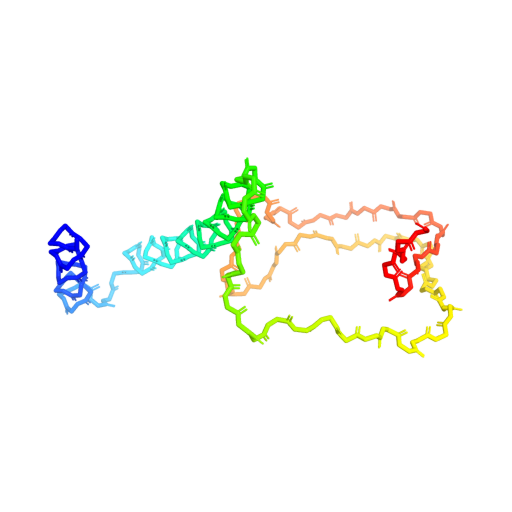 -4.997 1.00 95.94 85 GLY A C 1
ATOM 695 O O . GLY A 1 85 ? -10.344 -10.971 -4.878 1.00 95.94 85 GLY A O 1
ATOM 696 N N . PHE A 1 86 ? -10.217 -8.917 -3.961 1.00 96.38 86 PHE A N 1
ATOM 697 C CA . PHE A 1 86 ? -10.082 -9.332 -2.574 1.00 96.38 86 PHE A CA 1
ATOM 698 C C . PHE A 1 86 ? -11.368 -9.987 -2.043 1.00 96.38 86 PHE A C 1
ATOM 700 O O . PHE A 1 86 ? -12.484 -9.575 -2.368 1.00 96.38 86 PHE A O 1
ATOM 707 N N . ALA A 1 87 ? -11.210 -11.044 -1.243 1.00 92.31 87 ALA A N 1
ATOM 708 C CA . ALA A 1 87 ? -12.309 -11.769 -0.592 1.00 92.31 87 ALA A CA 1
ATOM 709 C C . ALA A 1 87 ? -11.876 -12.457 0.717 1.00 92.31 87 ALA A C 1
ATOM 711 O O . ALA A 1 87 ? -12.421 -13.505 1.062 1.00 92.31 87 ALA A O 1
ATOM 712 N N . GLY A 1 88 ? -10.842 -11.929 1.376 1.00 90.56 88 GLY A N 1
ATOM 713 C CA . GLY A 1 88 ? -10.373 -12.417 2.674 1.00 90.56 88 GLY A CA 1
ATOM 714 C C . GLY A 1 88 ? -10.919 -11.586 3.835 1.00 90.56 88 GLY A C 1
ATOM 715 O O . GLY A 1 88 ? -11.660 -10.631 3.625 1.00 90.56 88 GLY A O 1
ATOM 716 N N . ASP A 1 89 ? -10.491 -11.934 5.047 1.00 87.88 89 ASP A N 1
ATOM 717 C CA . ASP A 1 89 ? -10.923 -11.288 6.298 1.00 87.88 89 ASP A CA 1
ATOM 718 C C . ASP A 1 89 ? -9.920 -10.230 6.815 1.00 87.88 89 ASP A C 1
ATOM 720 O O . ASP A 1 89 ? -9.959 -9.844 7.979 1.00 87.88 89 ASP A O 1
ATOM 724 N N . GLY A 1 90 ? -8.971 -9.808 5.973 1.00 90.94 90 GLY A N 1
ATOM 725 C CA . GLY A 1 90 ? -7.939 -8.816 6.304 1.00 90.94 90 GLY A CA 1
ATOM 726 C C . GLY A 1 90 ? -8.168 -7.454 5.644 1.00 90.94 90 GLY A C 1
ATOM 727 O O . GLY A 1 90 ? -9.163 -7.244 4.953 1.00 90.94 90 GLY A O 1
ATOM 728 N N . PHE A 1 91 ? -7.209 -6.544 5.820 1.00 94.38 91 PHE A N 1
ATOM 729 C CA . PHE A 1 91 ? -7.227 -5.242 5.161 1.00 94.38 91 PHE A CA 1
ATOM 730 C C . PHE A 1 91 ? -7.075 -5.360 3.637 1.00 94.38 91 PHE A C 1
ATOM 732 O O . PHE A 1 91 ? -6.221 -6.095 3.138 1.00 94.38 91 PHE A O 1
ATOM 739 N N . SER A 1 92 ? -7.861 -4.568 2.911 1.00 95.81 92 SER A N 1
ATOM 740 C CA . SER A 1 92 ? -7.708 -4.310 1.480 1.00 95.81 92 SER A CA 1
ATOM 741 C C . SER A 1 92 ? -8.133 -2.880 1.177 1.00 95.81 92 SER A C 1
ATOM 743 O O . SER A 1 92 ? -9.076 -2.380 1.797 1.00 95.81 92 SER A O 1
ATOM 745 N N . TYR A 1 93 ? -7.521 -2.245 0.182 1.00 95.88 93 TYR A N 1
ATOM 746 C CA . TYR A 1 93 ? -8.041 -0.981 -0.331 1.00 95.88 93 TYR A CA 1
ATOM 747 C C . TYR A 1 93 ? -9.378 -1.187 -1.060 1.00 95.88 93 TYR A C 1
ATOM 749 O O . TYR A 1 93 ? -9.706 -2.278 -1.530 1.00 95.88 93 TYR A O 1
ATOM 757 N N . ASP A 1 94 ? -10.166 -0.121 -1.165 1.00 94.31 94 ASP A N 1
ATOM 758 C CA . ASP A 1 94 ? -11.466 -0.128 -1.838 1.00 94.31 94 ASP A CA 1
ATOM 759 C C . ASP A 1 94 ? -11.369 -0.543 -3.316 1.00 94.31 94 ASP A C 1
ATOM 761 O O . ASP A 1 94 ? -12.239 -1.250 -3.824 1.00 94.31 94 ASP A O 1
ATOM 765 N N . ASN A 1 95 ? -10.282 -0.164 -3.987 1.00 95.38 95 ASN A N 1
ATOM 766 C CA . ASN A 1 95 ? -9.993 -0.523 -5.374 1.00 95.38 95 ASN A CA 1
ATOM 767 C C . ASN A 1 95 ? -9.668 -2.016 -5.587 1.00 95.38 95 ASN A C 1
ATOM 769 O O . ASN A 1 95 ? -9.705 -2.483 -6.726 1.00 95.38 95 ASN A O 1
ATOM 773 N N . GLU A 1 96 ? -9.375 -2.766 -4.524 1.00 95.81 96 GLU A N 1
ATOM 774 C CA . GLU A 1 96 ? -9.140 -4.211 -4.576 1.00 95.81 96 GLU A CA 1
ATOM 775 C C . GLU A 1 96 ? -10.429 -5.015 -4.371 1.00 95.81 96 GLU A C 1
ATOM 777 O O . GLU A 1 96 ? -10.465 -6.218 -4.652 1.00 95.81 96 GLU A O 1
ATOM 782 N N . LEU A 1 97 ? -11.496 -4.370 -3.887 1.00 93.44 97 LEU A N 1
ATOM 783 C CA . LEU A 1 97 ? -12.791 -4.998 -3.657 1.00 93.44 97 LEU A CA 1
ATOM 784 C C . LEU A 1 97 ? -13.526 -5.299 -4.970 1.00 93.44 97 LEU A C 1
ATOM 786 O O . LEU A 1 97 ? -13.127 -4.932 -6.073 1.00 93.44 97 LEU A O 1
ATOM 790 N N . GLY A 1 98 ? -14.661 -5.989 -4.841 1.00 91.50 98 GLY A N 1
ATOM 791 C CA . GLY A 1 98 ? -15.505 -6.326 -5.983 1.00 91.50 98 GLY A CA 1
ATOM 792 C C . GLY A 1 98 ? -15.006 -7.566 -6.707 1.00 91.50 98 GLY A C 1
ATOM 793 O O . GLY A 1 98 ? -14.794 -7.540 -7.917 1.00 91.50 98 GLY A O 1
ATOM 794 N N . LYS A 1 99 ? -14.845 -8.672 -5.970 1.00 95.38 99 LYS A N 1
ATOM 795 C CA . LYS A 1 99 ? -14.463 -9.962 -6.543 1.00 95.38 99 LYS A CA 1
ATOM 796 C C . LYS A 1 99 ? -15.373 -10.341 -7.710 1.00 95.38 99 LYS A C 1
ATOM 798 O O . LYS A 1 99 ? -16.582 -10.511 -7.549 1.00 95.38 99 LYS A O 1
ATOM 803 N N . HIS A 1 100 ? -14.783 -10.521 -8.884 1.00 95.88 100 HIS A N 1
ATOM 804 C CA . HIS A 1 100 ? -15.521 -10.786 -10.112 1.00 95.88 100 HIS A CA 1
ATOM 805 C C . HIS A 1 100 ? -14.793 -11.791 -11.003 1.00 95.88 100 HIS A C 1
ATOM 807 O O . HIS A 1 100 ? -13.645 -12.177 -10.769 1.00 95.88 100 HIS A O 1
ATOM 813 N N . ARG A 1 101 ? -15.523 -12.287 -12.004 1.00 97.50 101 ARG A N 1
ATOM 814 C CA . ARG A 1 101 ? -15.034 -13.273 -12.966 1.00 97.50 101 ARG A CA 1
ATOM 815 C C . ARG A 1 101 ? -14.574 -12.563 -14.229 1.00 97.50 101 ARG A C 1
ATOM 817 O O . ARG A 1 101 ? -15.338 -11.790 -14.798 1.00 97.50 101 ARG A O 1
ATOM 824 N N . VAL A 1 102 ? -13.377 -12.902 -14.683 1.00 97.00 102 VAL A N 1
ATOM 825 C CA . VAL A 1 102 ? -12.806 -12.462 -15.959 1.00 97.00 102 VAL A CA 1
ATOM 826 C C . VAL A 1 102 ? -12.373 -13.680 -16.755 1.00 97.00 102 VAL A C 1
ATOM 828 O O . VAL A 1 102 ? -11.853 -14.646 -16.196 1.00 97.00 102 VAL A O 1
ATOM 831 N N . PHE A 1 103 ? -12.629 -13.653 -18.057 1.00 97.62 103 PHE A N 1
ATOM 832 C CA . PHE A 1 103 ? -12.112 -14.655 -18.978 1.00 97.62 103 PHE A CA 1
ATOM 833 C C . PHE A 1 103 ? -10.734 -14.210 -19.461 1.00 97.62 103 PHE A C 1
ATOM 835 O O . PHE A 1 103 ? -10.580 -13.067 -19.886 1.00 97.62 103 PHE A O 1
ATOM 842 N N . LEU A 1 104 ? -9.753 -15.105 -19.378 1.00 97.69 104 LEU A N 1
ATOM 843 C CA . LEU A 1 104 ? -8.405 -14.879 -19.883 1.00 97.69 104 LEU A CA 1
ATOM 844 C C . LEU A 1 104 ? -8.141 -15.837 -21.044 1.00 97.69 104 LEU A C 1
ATOM 846 O O . LEU A 1 104 ? -8.392 -17.039 -20.933 1.00 97.69 104 LEU A O 1
ATOM 850 N N . GLU A 1 105 ? -7.623 -15.290 -22.139 1.00 97.75 105 GLU A N 1
ATOM 851 C CA . GLU A 1 105 ? -6.969 -16.062 -23.198 1.00 97.75 105 GLU A CA 1
ATOM 852 C C . GLU A 1 105 ? -5.630 -16.626 -22.691 1.00 97.75 105 GLU A C 1
ATOM 854 O O . GLU A 1 105 ? -5.119 -16.145 -21.676 1.00 97.75 105 GLU A O 1
ATOM 859 N N . PRO A 1 106 ? -5.057 -17.659 -23.336 1.00 97.44 106 PRO A N 1
ATOM 860 C CA . PRO A 1 106 ? -3.779 -18.200 -22.896 1.00 97.44 106 PRO A CA 1
ATOM 861 C C . PRO A 1 106 ? -2.657 -17.179 -23.121 1.00 97.44 106 PRO A C 1
ATOM 863 O O . PRO A 1 106 ? -2.538 -16.598 -24.200 1.00 97.44 106 PRO A O 1
ATOM 866 N N . TYR A 1 107 ? -1.821 -16.973 -22.105 1.00 96.94 107 TYR A N 1
ATOM 867 C CA . TYR A 1 107 ? -0.664 -16.082 -22.181 1.00 96.94 107 TYR A CA 1
ATOM 868 C C . TYR A 1 107 ? 0.468 -16.562 -21.272 1.00 96.94 107 TYR A C 1
ATOM 870 O O . TYR A 1 107 ? 0.263 -17.359 -20.357 1.00 96.94 107 TYR A O 1
ATOM 878 N N . SER A 1 108 ? 1.657 -16.005 -21.484 1.00 96.69 108 SER A N 1
ATOM 879 C CA . SER A 1 108 ? 2.845 -16.254 -20.675 1.00 96.69 108 SER A CA 1
ATOM 880 C C . SER A 1 108 ? 3.348 -14.951 -20.042 1.00 96.69 108 SER A C 1
ATOM 882 O O . SER A 1 108 ? 3.416 -13.920 -20.711 1.00 96.69 108 SER A O 1
ATOM 884 N N . ILE A 1 109 ? 3.736 -14.974 -18.762 1.00 95.06 109 ILE A N 1
ATOM 885 C CA . ILE A 1 109 ? 4.419 -13.848 -18.090 1.00 95.06 109 ILE A CA 1
ATOM 886 C C . ILE A 1 109 ? 5.810 -14.297 -17.653 1.00 95.06 109 ILE A C 1
ATOM 888 O O . ILE A 1 109 ? 5.966 -15.379 -17.093 1.00 95.06 109 ILE A O 1
ATOM 892 N N . SER A 1 110 ? 6.826 -13.470 -17.892 1.00 92.38 110 SER A N 1
ATOM 893 C CA . SER A 1 110 ? 8.185 -13.749 -17.427 1.00 92.38 110 SER A CA 1
ATOM 894 C C . SER A 1 110 ? 8.216 -13.844 -15.901 1.00 92.38 110 SER A C 1
ATOM 896 O O . SER A 1 110 ? 7.708 -12.967 -15.203 1.00 92.38 110 SER A O 1
ATOM 898 N N . LYS A 1 111 ? 8.857 -14.887 -15.365 1.00 89.69 111 LYS A N 1
ATOM 899 C CA . LYS A 1 111 ? 9.076 -15.024 -13.917 1.00 89.69 111 LYS A CA 1
ATOM 900 C C . LYS A 1 111 ? 10.122 -14.050 -13.374 1.00 89.69 111 LYS A C 1
ATOM 902 O O . LYS A 1 111 ? 10.260 -13.936 -12.159 1.00 89.69 111 LYS A O 1
ATOM 907 N N . LYS A 1 112 ? 10.850 -13.362 -14.257 1.00 86.31 112 LYS A N 1
ATOM 908 C CA . LYS A 1 112 ? 11.792 -12.297 -13.906 1.00 86.31 112 LYS A CA 1
ATOM 909 C C . LYS A 1 112 ? 11.302 -10.938 -14.424 1.00 86.31 112 LYS A C 1
ATOM 911 O O . LYS A 1 112 ? 10.781 -10.878 -15.544 1.00 86.31 112 LYS A O 1
ATOM 916 N N . PRO A 1 113 ? 11.482 -9.844 -13.664 1.00 84.25 113 PRO A N 1
ATOM 917 C CA . PRO A 1 113 ? 11.389 -8.504 -14.230 1.00 84.25 113 PRO A CA 1
ATOM 918 C C . PRO A 1 113 ? 12.470 -8.323 -15.307 1.00 84.25 113 PRO A C 1
ATOM 920 O O . PRO A 1 113 ? 13.494 -9.006 -15.291 1.00 84.25 113 PRO A O 1
ATOM 923 N N . CYS A 1 114 ? 12.239 -7.427 -16.265 1.00 81.81 114 CYS A N 1
ATOM 924 C CA . CYS A 1 114 ? 13.257 -7.117 -17.263 1.00 81.81 114 CYS A CA 1
ATOM 925 C C . CYS A 1 114 ? 14.467 -6.472 -16.583 1.0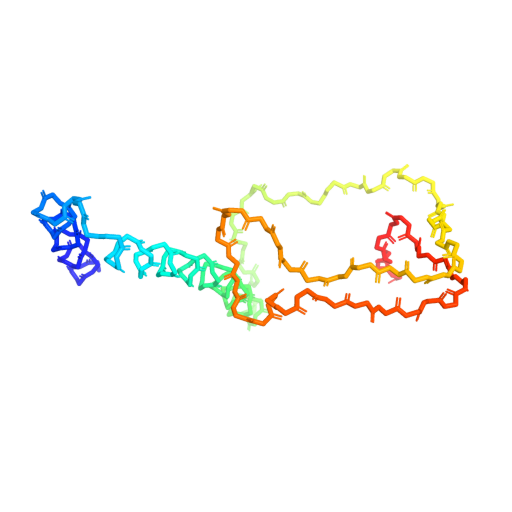0 81.81 114 CYS A C 1
ATOM 927 O O . CYS A 1 114 ? 14.319 -5.471 -15.878 1.00 81.81 114 CYS A O 1
ATOM 929 N N . ASP A 1 115 ? 15.653 -7.024 -16.826 1.00 72.62 115 ASP A N 1
ATOM 930 C CA . ASP A 1 115 ? 16.894 -6.378 -16.424 1.00 72.62 115 ASP A CA 1
ATOM 931 C C . ASP A 1 115 ? 17.119 -5.101 -17.241 1.00 72.62 115 ASP A C 1
ATOM 933 O O . ASP A 1 115 ? 16.577 -4.903 -18.332 1.00 72.62 115 ASP A O 1
ATOM 937 N N . GLN A 1 116 ? 17.934 -4.216 -16.684 1.00 60.72 116 GLN A N 1
ATOM 938 C CA . GLN A 1 116 ? 18.352 -2.994 -17.346 1.00 60.72 116 GLN A CA 1
ATOM 939 C C . GLN A 1 116 ? 19.276 -3.366 -18.520 1.00 60.72 116 GLN A C 1
ATOM 941 O O . GLN A 1 116 ? 20.359 -3.903 -18.285 1.00 60.72 116 GLN A O 1
ATOM 946 N N . CYS A 1 117 ? 18.826 -3.140 -19.762 1.00 43.72 117 CYS A N 1
ATOM 947 C CA . CYS A 1 117 ? 19.683 -3.214 -20.955 1.00 43.72 117 CYS A CA 1
ATOM 948 C C . CYS A 1 117 ? 20.850 -2.223 -20.875 1.00 43.72 117 CYS A C 1
ATOM 950 O O . CYS A 1 117 ? 20.633 -1.095 -20.369 1.00 43.72 117 CYS A O 1
#

Radius of gyration: 21.77 Å; chains: 1; bounding box: 43×39×49 Å

Foldseek 3Di:
DVVVVVVVVVLVVVCVVPVPPVVSVLVVVVVVVVVVVVVVVVVVVVCVVLVPDPVSDDDDDPDDDDPDPDDWDKDKDAWDKDWAADDDPDDDDPVRHDTDIDTDHIDIDTPDDDDDD

Secondary structure (DSSP, 8-state):
-HHHHHHHHHHHHHHHHSTT-HHHHHHHHHHHHHHHHHHHHHHHHHHHHHHTSTT-----S---PPP------EEEE-SEEEEES--SSS---GGG---EEEEE--EEEESSPPP--

Organism: NCBI:txid641524